Protein AF-A0A523U6I0-F1 (afdb_monomer)

Foldseek 3Di:
DWEFQEWDFDDDLKGKIKTFTDPPDVPDTKIWMWIARVVCCVVDDPLQHAIDIDTPVDPDDRWHWAEWAAECAWIWTDIPVDIDIYGNVNYDPVSSVRNLVSVCVRCVPPNHHYHYD

Radius of gyration: 13.62 Å; Cα contacts (8 Å, |Δi|>4): 242; chains: 1; bounding box: 34×29×34 Å

Secondary structure (DSSP, 8-state):
-EEEEEEEEEESSSEEEEEEEE-SSTT-EEEEEEEE-GGGGGGS-GGG-S-EEEETTB--TT-B--EEEE-SSEEEEE-SS-EEEEE-TTS-HHHHHHHHHHHHHHTTT--SEEEE-

Sequence (117 aa):
MERVDFMTNESGDDLIVSFAVSQGEPGEIRSLILQRTPKYEFLLDKSERGVSFSDEAHWEEGDWLRSIDFSREIVRIETQHHEYTLDVSGVDVRELKQAERILRKMNFDDAFNLRIV

Solvent-accessible surface area (backbone atoms only — not comparable to full-atom values): 6537 Å² total; per-residue (Å²): 122,45,47,31,69,42,68,52,73,41,80,66,76,51,34,36,40,32,39,34,28,56,70,85,51,95,90,44,66,44,50,40,35,40,38,35,48,73,88,59,43,87,80,47,57,81,91,74,54,60,41,41,42,46,35,77,91,52,88,55,88,85,35,35,48,45,34,37,45,42,43,72,46,46,34,36,41,30,39,76,85,51,77,47,46,36,36,34,64,73,36,59,68,67,53,54,55,48,37,52,54,40,53,54,63,72,37,75,79,63,70,41,48,78,43,81,100

Mean predicted aligned error: 3.4 Å

pLDDT: mean 93.38, std 6.48, range [68.19, 98.5]

Structure (mmCIF, N/CA/C/O backbone):
data_AF-A0A523U6I0-F1
#
_entry.id   AF-A0A523U6I0-F1
#
loop_
_atom_site.group_PDB
_atom_site.id
_atom_site.type_symbol
_atom_site.label_atom_id
_atom_site.label_alt_id
_atom_site.label_comp_id
_atom_site.label_asym_id
_atom_site.label_entity_id
_atom_site.label_seq_id
_atom_site.pdbx_PDB_ins_code
_atom_site.Cartn_x
_atom_site.Cartn_y
_atom_site.Cartn_z
_atom_site.occupancy
_atom_site.B_iso_or_equiv
_atom_site.auth_seq_id
_atom_site.auth_comp_id
_atom_site.auth_asym_id
_atom_site.auth_atom_id
_atom_site.pdbx_PDB_model_num
ATOM 1 N N . MET A 1 1 ? -2.268 -0.198 16.859 1.00 90.06 1 MET A N 1
ATOM 2 C CA . MET A 1 1 ? -3.257 -0.016 15.782 1.00 90.06 1 MET A CA 1
ATOM 3 C C . MET A 1 1 ? -3.539 1.461 15.696 1.00 90.06 1 MET A C 1
ATOM 5 O O . MET A 1 1 ? -3.897 2.040 16.715 1.00 90.06 1 MET A O 1
ATOM 9 N N . GLU A 1 2 ? -3.298 2.053 14.538 1.00 93.94 2 GLU A N 1
ATOM 10 C CA . GLU A 1 2 ? -3.364 3.499 14.324 1.00 93.94 2 GLU A CA 1
ATOM 11 C C . GLU A 1 2 ? -4.539 3.832 13.400 1.00 93.94 2 GLU A C 1
ATOM 13 O O . GLU A 1 2 ? -4.816 3.085 12.462 1.00 93.94 2 GLU A O 1
ATOM 18 N N . ARG A 1 3 ? -5.263 4.920 13.677 1.00 95.44 3 ARG A N 1
ATOM 19 C CA . ARG A 1 3 ? -6.462 5.283 12.913 1.00 95.44 3 ARG A CA 1
ATOM 20 C C . ARG A 1 3 ? -6.093 6.096 11.681 1.00 95.44 3 ARG A C 1
ATOM 22 O O . ARG A 1 3 ? -5.405 7.107 11.800 1.00 95.44 3 ARG A O 1
ATOM 29 N N . VAL A 1 4 ? -6.608 5.686 10.527 1.00 96.44 4 VAL A N 1
ATOM 30 C CA . VAL A 1 4 ? -6.464 6.420 9.269 1.00 96.44 4 VAL A CA 1
ATOM 31 C C . VAL A 1 4 ? -7.659 7.350 9.089 1.00 96.44 4 VAL A C 1
ATOM 33 O O . VAL A 1 4 ? -8.809 6.908 9.085 1.00 96.44 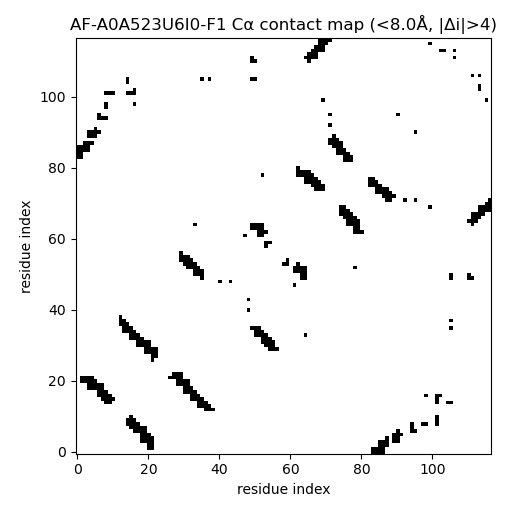4 VAL A O 1
ATOM 36 N N . ASP A 1 5 ? -7.385 8.642 8.937 1.00 94.25 5 ASP A N 1
ATOM 37 C CA . ASP A 1 5 ? -8.413 9.659 8.716 1.00 94.25 5 ASP A CA 1
ATOM 38 C C . ASP A 1 5 ? -8.830 9.718 7.243 1.00 94.25 5 ASP A C 1
ATOM 40 O O . ASP A 1 5 ? -10.019 9.822 6.937 1.00 94.25 5 ASP A O 1
ATOM 44 N N . PHE A 1 6 ? -7.869 9.614 6.324 1.00 94.38 6 PHE A N 1
ATOM 45 C CA . PHE A 1 6 ? -8.120 9.517 4.888 1.00 94.38 6 PHE A CA 1
ATOM 46 C C . PHE A 1 6 ? -6.935 8.889 4.149 1.00 94.38 6 PHE A C 1
ATOM 48 O O . PHE A 1 6 ? -5.868 8.649 4.716 1.00 94.38 6 PHE A O 1
ATOM 55 N N . MET A 1 7 ? -7.139 8.619 2.862 1.00 96.75 7 MET A N 1
ATOM 56 C CA . MET A 1 7 ? -6.106 8.126 1.961 1.00 96.75 7 MET A CA 1
ATOM 57 C C . MET A 1 7 ? -5.980 9.035 0.744 1.00 96.75 7 MET A C 1
ATOM 59 O O . MET A 1 7 ? -6.972 9.609 0.295 1.00 96.75 7 MET A O 1
ATOM 63 N N . THR A 1 8 ? -4.770 9.110 0.198 1.00 96.25 8 THR A N 1
ATOM 64 C CA . THR A 1 8 ? -4.479 9.790 -1.069 1.00 96.25 8 THR A CA 1
ATOM 65 C C . THR A 1 8 ? -3.830 8.795 -2.018 1.00 96.25 8 THR A C 1
ATOM 67 O O . THR A 1 8 ? -2.888 8.097 -1.644 1.00 96.25 8 THR A O 1
ATOM 70 N N . ASN A 1 9 ? -4.345 8.718 -3.244 1.00 97.56 9 ASN A N 1
ATOM 71 C CA . ASN A 1 9 ? -4.004 7.668 -4.194 1.00 97.56 9 ASN A CA 1
ATOM 72 C C . ASN A 1 9 ? -3.670 8.240 -5.578 1.00 97.56 9 ASN A C 1
ATOM 74 O O . ASN A 1 9 ? -4.512 8.889 -6.201 1.00 97.56 9 ASN A O 1
ATOM 78 N N . GLU A 1 10 ? -2.500 7.901 -6.119 1.00 97.06 10 GLU A N 1
ATOM 79 C CA . GLU A 1 10 ? -2.067 8.312 -7.460 1.00 97.06 10 GLU A CA 1
ATOM 80 C C . GLU A 1 10 ? -1.741 7.101 -8.337 1.00 97.06 10 GLU A C 1
ATOM 82 O O . GLU A 1 10 ? -1.186 6.100 -7.887 1.00 97.06 10 GLU A O 1
ATOM 87 N N . SER A 1 11 ? -2.142 7.161 -9.610 1.00 95.19 11 SER A N 1
ATOM 88 C CA . SER A 1 11 ? -2.008 6.035 -10.548 1.00 95.19 11 SER A CA 1
ATOM 89 C C . SER A 1 11 ? -1.439 6.436 -11.913 1.00 95.19 11 SER A C 1
ATOM 91 O O . SER A 1 11 ? -1.793 5.828 -12.929 1.00 95.19 11 SER A O 1
ATOM 93 N N . GLY A 1 12 ? -0.611 7.486 -11.920 1.00 93.19 12 GLY A N 1
ATOM 94 C CA . GLY A 1 12 ? 0.067 8.023 -13.099 1.00 93.19 12 GLY A CA 1
ATOM 95 C C . GLY A 1 12 ? 1.346 7.254 -13.438 1.00 93.19 12 GLY A C 1
ATOM 96 O O . GLY A 1 12 ? 1.369 6.025 -13.369 1.00 93.19 12 GLY A O 1
ATOM 97 N N . ASP A 1 13 ? 2.396 7.985 -13.828 1.00 91.12 13 ASP A N 1
ATOM 98 C CA . ASP A 1 13 ? 3.746 7.415 -13.970 1.00 91.12 13 ASP A CA 1
ATOM 99 C C . ASP A 1 13 ? 4.270 6.939 -12.602 1.00 91.12 13 ASP A C 1
ATOM 101 O O . ASP A 1 13 ? 4.828 5.843 -12.500 1.00 91.12 13 ASP A O 1
ATOM 105 N N . ASP A 1 14 ? 4.018 7.737 -11.562 1.00 94.75 14 ASP A N 1
ATOM 106 C CA . ASP A 1 14 ? 4.218 7.372 -10.166 1.00 94.75 14 ASP A CA 1
ATOM 107 C C . ASP A 1 14 ? 2.945 6.721 -9.612 1.00 94.75 14 ASP A C 1
ATOM 109 O O . ASP A 1 14 ? 1.821 7.215 -9.776 1.00 94.75 14 ASP A O 1
ATOM 113 N N . LEU A 1 15 ? 3.128 5.569 -8.975 1.00 97.81 15 LEU A N 1
ATOM 114 C CA . LEU A 1 15 ? 2.091 4.878 -8.228 1.00 97.81 15 LEU A CA 1
ATOM 115 C C . LEU A 1 15 ? 2.269 5.244 -6.760 1.00 97.81 15 LEU A C 1
ATOM 117 O O . LEU A 1 15 ? 3.332 4.971 -6.204 1.00 97.81 15 LEU A O 1
ATOM 121 N N . ILE A 1 16 ? 1.240 5.823 -6.142 1.00 98.12 16 ILE A N 1
ATOM 122 C CA . ILE A 1 16 ? 1.287 6.252 -4.740 1.00 98.12 16 ILE A CA 1
ATOM 123 C C . ILE A 1 16 ? 0.034 5.777 -4.008 1.00 98.12 16 ILE A C 1
ATOM 125 O O . ILE A 1 16 ? -1.084 5.960 -4.494 1.00 98.12 16 ILE A O 1
ATOM 129 N N . VAL A 1 17 ? 0.228 5.193 -2.827 1.00 98.38 17 VAL A N 1
ATOM 130 C CA . VAL A 1 17 ? -0.820 4.959 -1.827 1.00 98.38 17 VAL A CA 1
ATOM 131 C C . VAL A 1 17 ? -0.336 5.568 -0.520 1.00 98.38 17 VAL A C 1
ATOM 133 O O . VAL A 1 17 ? 0.662 5.118 0.034 1.00 98.38 17 VAL A O 1
ATOM 136 N N . SER A 1 18 ? -1.027 6.595 -0.038 1.00 97.75 18 SER A N 1
ATOM 137 C CA . SER A 1 18 ? -0.687 7.295 1.200 1.00 97.75 18 SER A CA 1
ATOM 138 C C . SER A 1 18 ? -1.814 7.182 2.222 1.00 97.75 18 SER A C 1
ATOM 140 O O . SER A 1 18 ? -2.991 7.315 1.874 1.00 97.75 18 SER A O 1
ATOM 142 N N . PHE A 1 19 ? -1.443 6.947 3.478 1.00 97.50 19 PHE A N 1
ATOM 143 C CA . PHE A 1 19 ? -2.335 6.880 4.628 1.00 97.50 19 PHE A CA 1
ATOM 144 C C . PHE A 1 19 ? -2.079 8.081 5.537 1.00 97.50 19 PHE A C 1
ATOM 146 O O . PHE A 1 19 ? -0.972 8.247 6.047 1.00 97.50 19 PHE A O 1
ATOM 153 N N . ALA A 1 20 ? -3.113 8.889 5.770 1.00 95.81 20 ALA A N 1
ATOM 154 C CA . ALA A 1 20 ? -3.090 9.969 6.747 1.00 95.81 20 ALA A CA 1
ATOM 155 C C . ALA A 1 20 ? -3.476 9.415 8.125 1.00 95.81 20 ALA A C 1
ATOM 157 O O . ALA A 1 20 ? -4.652 9.148 8.386 1.00 95.81 20 ALA A O 1
ATOM 158 N N . VAL A 1 21 ? -2.488 9.209 8.995 1.00 95.06 21 VAL A N 1
ATOM 159 C CA . VAL A 1 21 ? -2.655 8.597 10.316 1.00 95.06 21 VAL A CA 1
ATOM 160 C C . VAL A 1 21 ? -2.823 9.667 11.394 1.00 95.06 21 VAL A C 1
ATOM 162 O O . VAL A 1 21 ? -1.948 10.513 11.585 1.00 95.06 21 VAL A O 1
ATOM 165 N N . SER A 1 22 ? -3.926 9.602 12.140 1.00 91.25 22 SER A N 1
ATOM 166 C CA . SER A 1 22 ? -4.240 10.545 13.219 1.00 91.25 22 SER A CA 1
ATOM 167 C C . SER A 1 22 ? -3.270 10.406 14.398 1.00 91.25 22 SER A C 1
ATOM 169 O O . SER A 1 22 ? -3.056 9.294 14.882 1.00 91.25 22 SER A O 1
ATOM 171 N N . GLN A 1 23 ? -2.723 11.524 14.891 1.00 87.69 23 GLN A N 1
ATOM 172 C CA . GLN A 1 23 ? -1.777 11.545 16.025 1.00 87.69 23 GLN A CA 1
ATOM 173 C C . GLN A 1 23 ? -2.421 11.911 17.376 1.00 87.69 23 GLN A C 1
ATOM 175 O O . GLN A 1 23 ? -1.742 12.035 18.391 1.00 87.69 23 GLN A O 1
ATOM 180 N N . GLY A 1 24 ? -3.750 12.033 17.428 1.00 78.06 24 GLY A N 1
ATOM 181 C CA . GLY A 1 24 ? -4.500 12.295 18.662 1.00 78.06 24 GLY A CA 1
ATOM 182 C C . GLY A 1 24 ? -4.772 13.775 18.948 1.00 78.06 24 GLY A C 1
ATOM 183 O O . GLY A 1 24 ? -5.754 14.068 19.634 1.00 78.06 24 GLY A O 1
ATOM 184 N N . GLU A 1 25 ? -4.001 14.704 18.376 1.00 79.75 25 GLU A N 1
ATOM 185 C CA . GLU A 1 25 ? -4.350 16.129 18.351 1.00 79.75 25 GLU A CA 1
ATOM 186 C C . GLU A 1 25 ? -5.163 16.493 17.092 1.00 79.75 25 GLU A C 1
ATOM 188 O O . GLU A 1 25 ? -4.877 15.999 15.996 1.00 79.75 25 GLU A O 1
ATOM 193 N N . PRO A 1 26 ? -6.191 17.362 17.199 1.00 75.12 26 PRO A N 1
ATOM 194 C CA . PRO A 1 26 ? -6.971 17.780 16.039 1.00 75.12 26 PRO A CA 1
ATOM 195 C C . PRO A 1 26 ? -6.100 18.447 14.965 1.00 75.12 26 PRO A C 1
ATOM 197 O O . PRO A 1 26 ? -5.575 19.539 15.167 1.00 75.12 26 PRO A O 1
ATOM 200 N N . GLY A 1 27 ? -6.017 17.814 13.794 1.00 72.19 27 GLY A N 1
ATOM 201 C CA . GLY A 1 27 ? -5.279 18.329 12.639 1.00 72.19 27 GLY A CA 1
ATOM 202 C C . GLY A 1 27 ? -3.818 17.883 12.556 1.00 72.19 27 GLY A C 1
ATOM 203 O O . GLY A 1 27 ? -3.177 18.186 11.553 1.00 72.19 27 GLY A O 1
ATOM 204 N N . GLU A 1 28 ? -3.307 17.146 13.545 1.00 85.88 28 GLU A N 1
ATOM 205 C CA . GLU A 1 28 ? -1.987 16.524 13.462 1.00 85.88 28 GLU A CA 1
ATOM 206 C C . GLU A 1 28 ? -2.090 15.149 12.790 1.00 85.88 28 GLU A C 1
ATOM 208 O O . GLU A 1 28 ? -2.767 14.232 13.269 1.00 85.88 28 GLU A O 1
ATOM 213 N N . ILE A 1 29 ? -1.428 15.030 11.642 1.00 90.19 29 ILE A N 1
ATOM 214 C CA . ILE A 1 29 ? -1.448 13.851 10.780 1.00 90.19 29 ILE A CA 1
ATOM 215 C C . ILE A 1 29 ? -0.004 13.443 10.510 1.00 90.19 29 ILE A C 1
ATOM 217 O O . ILE A 1 29 ? 0.830 14.294 10.217 1.00 90.19 29 ILE A O 1
ATOM 221 N N . ARG A 1 30 ? 0.249 12.137 10.566 1.00 93.31 30 ARG A N 1
ATOM 222 C CA . ARG A 1 30 ? 1.472 11.490 10.087 1.00 93.31 30 ARG A CA 1
ATOM 223 C C . ARG A 1 30 ? 1.160 10.754 8.794 1.00 93.31 30 ARG A C 1
ATOM 225 O O . ARG A 1 30 ? 0.223 9.953 8.762 1.00 93.31 30 ARG A O 1
ATOM 232 N N . SER A 1 31 ? 1.946 10.982 7.754 1.00 93.94 31 SER A N 1
ATOM 233 C CA . SER A 1 31 ? 1.788 10.261 6.489 1.00 93.94 31 SER A CA 1
ATOM 234 C C . SER A 1 31 ? 2.626 8.984 6.459 1.00 93.94 31 SER A C 1
ATOM 236 O O . SER A 1 31 ? 3.831 9.020 6.708 1.00 93.94 31 SER A O 1
ATOM 238 N N . LEU A 1 32 ? 1.992 7.871 6.084 1.00 96.44 32 LEU A N 1
ATOM 239 C CA . LEU A 1 32 ? 2.673 6.645 5.660 1.00 96.44 32 LEU A CA 1
ATOM 240 C C . LEU A 1 32 ? 2.473 6.478 4.156 1.00 96.44 32 LEU A C 1
ATOM 242 O O . LEU A 1 32 ? 1.335 6.386 3.695 1.00 96.44 32 LEU A O 1
ATOM 246 N N . ILE A 1 33 ? 3.556 6.456 3.386 1.00 97.19 33 ILE A N 1
ATOM 247 C CA . ILE A 1 33 ? 3.521 6.544 1.925 1.00 97.19 33 ILE A CA 1
ATOM 248 C C . ILE A 1 33 ? 4.154 5.295 1.318 1.00 97.19 33 ILE A C 1
ATOM 250 O O . ILE A 1 33 ? 5.297 4.953 1.608 1.00 97.19 33 ILE A O 1
ATOM 254 N N . LEU A 1 34 ? 3.409 4.641 0.433 1.00 97.69 34 LEU A N 1
ATOM 255 C CA . LEU A 1 34 ? 3.887 3.607 -0.474 1.00 97.69 34 LEU A CA 1
ATOM 256 C C . LEU A 1 34 ? 4.060 4.225 -1.852 1.00 97.69 34 LEU A C 1
ATOM 258 O O . LEU A 1 34 ? 3.099 4.771 -2.396 1.00 97.69 34 LEU A O 1
ATOM 262 N N . GLN A 1 35 ? 5.249 4.102 -2.432 1.00 96.88 35 GLN A N 1
ATOM 263 C CA . GLN A 1 35 ? 5.546 4.665 -3.745 1.00 96.88 35 GLN A CA 1
ATOM 264 C C . GLN A 1 35 ? 6.312 3.674 -4.622 1.00 96.88 35 GLN A C 1
ATOM 266 O O . GLN A 1 35 ? 7.179 2.943 -4.149 1.00 96.88 35 GLN A O 1
ATOM 271 N N . ARG A 1 36 ? 5.990 3.645 -5.919 1.00 96.12 36 ARG A N 1
ATOM 272 C CA . ARG A 1 36 ? 6.753 2.911 -6.938 1.00 96.12 36 ARG A CA 1
ATOM 273 C C . ARG A 1 36 ? 6.621 3.588 -8.297 1.00 96.12 36 ARG A C 1
ATOM 275 O O . ARG A 1 36 ? 5.518 3.971 -8.684 1.00 96.12 36 ARG A O 1
ATOM 282 N N . THR A 1 37 ? 7.708 3.627 -9.065 1.00 95.44 37 THR A N 1
ATOM 283 C CA . THR A 1 37 ? 7.734 4.237 -10.408 1.00 95.44 37 THR A CA 1
ATOM 284 C C . THR A 1 37 ? 8.242 3.239 -11.458 1.00 95.44 37 THR A C 1
ATOM 286 O O . THR A 1 37 ? 9.371 3.362 -11.945 1.00 95.44 37 THR A O 1
ATOM 289 N N . PRO A 1 38 ? 7.426 2.238 -11.862 1.00 93.50 38 PRO A N 1
ATOM 290 C CA . PRO A 1 38 ? 7.886 1.116 -12.692 1.00 93.50 38 PRO A CA 1
ATOM 291 C C . PRO A 1 38 ? 8.546 1.532 -14.012 1.00 93.50 38 PRO A C 1
ATOM 293 O O . PRO A 1 38 ? 9.460 0.871 -14.502 1.00 93.50 38 PRO A O 1
ATOM 296 N N . LYS A 1 39 ? 8.101 2.655 -14.590 1.00 91.44 39 LYS A N 1
ATOM 297 C CA . LYS A 1 39 ? 8.575 3.179 -15.877 1.00 91.44 39 LYS A CA 1
ATOM 298 C C . LYS A 1 39 ? 10.085 3.412 -15.922 1.00 91.44 39 LYS A C 1
ATOM 300 O O . LYS A 1 39 ? 10.663 3.263 -16.995 1.00 91.44 39 LYS A O 1
ATOM 305 N N . TYR A 1 40 ? 10.714 3.769 -14.801 1.00 89.88 40 TYR A N 1
ATOM 306 C CA . TYR A 1 40 ? 12.143 4.102 -14.743 1.00 89.88 40 TYR A CA 1
ATOM 307 C C . TYR A 1 40 ? 12.993 3.041 -14.030 1.00 89.88 40 TYR A C 1
ATOM 309 O O . TYR A 1 40 ? 14.217 3.126 -14.063 1.00 89.88 40 TYR A O 1
ATOM 317 N N . GLU A 1 41 ? 12.385 1.994 -13.462 1.00 90.94 41 GLU A N 1
ATOM 318 C CA . GLU A 1 41 ? 13.100 0.962 -12.691 1.00 90.94 41 GLU A CA 1
ATOM 319 C C . GLU A 1 41 ? 14.131 0.172 -13.502 1.00 90.94 41 GLU A C 1
ATOM 321 O O . GLU A 1 41 ? 15.058 -0.406 -12.939 1.00 90.94 41 GLU A O 1
ATOM 326 N N . PHE A 1 42 ? 14.014 0.142 -14.832 1.00 90.25 42 PHE A N 1
ATOM 327 C CA . PHE A 1 42 ? 15.002 -0.523 -15.685 1.00 90.25 42 PHE A CA 1
ATOM 328 C C . PHE A 1 42 ? 16.395 0.125 -15.612 1.00 90.25 42 PHE A C 1
ATOM 330 O O . PHE A 1 42 ? 17.372 -0.527 -15.978 1.00 90.25 42 PHE A O 1
ATOM 337 N N . LEU A 1 43 ? 16.478 1.376 -15.145 1.00 93.44 43 LEU A N 1
ATOM 338 C CA . LEU A 1 43 ? 17.723 2.107 -14.906 1.00 93.44 43 LEU A CA 1
ATOM 339 C C . LEU A 1 43 ? 18.342 1.806 -13.532 1.00 93.44 43 LEU A C 1
ATOM 341 O O . LEU A 1 43 ? 19.500 2.151 -13.323 1.00 93.44 43 LEU A O 1
ATOM 345 N N . LEU A 1 44 ? 17.581 1.193 -12.619 1.00 90.19 44 LEU A N 1
ATOM 346 C CA . LEU A 1 44 ? 17.966 0.958 -11.226 1.00 90.19 44 LEU A CA 1
ATOM 347 C C . LEU A 1 44 ? 18.543 -0.442 -11.014 1.00 90.19 44 LEU A C 1
ATOM 349 O O . LEU A 1 44 ? 18.163 -1.398 -11.715 1.00 90.19 44 LEU A O 1
ATOM 353 N N . ASP A 1 45 ? 19.386 -0.588 -9.992 1.00 90.62 45 ASP A N 1
ATOM 354 C CA . ASP A 1 45 ? 19.836 -1.898 -9.531 1.00 90.62 45 ASP A CA 1
ATOM 355 C C . ASP A 1 45 ? 18.683 -2.684 -8.903 1.00 90.62 45 ASP A C 1
ATOM 357 O O . ASP A 1 45 ? 17.708 -2.128 -8.407 1.00 90.62 45 ASP A O 1
ATOM 361 N N . LYS A 1 46 ? 18.769 -4.020 -8.903 1.00 87.50 46 LYS A N 1
ATOM 362 C CA . LYS A 1 46 ? 17.686 -4.873 -8.373 1.00 87.50 46 LYS A CA 1
ATOM 363 C C . LYS A 1 46 ? 17.336 -4.580 -6.911 1.00 87.50 46 LYS A C 1
ATOM 365 O O . LYS A 1 46 ? 16.191 -4.785 -6.534 1.00 87.50 46 LYS A O 1
ATOM 370 N N . SER A 1 47 ? 18.309 -4.148 -6.109 1.00 86.25 47 SER A N 1
ATOM 371 C CA . SER A 1 47 ? 18.123 -3.785 -4.698 1.00 86.25 47 SER A CA 1
ATOM 372 C C . SER A 1 47 ? 17.393 -2.458 -4.493 1.00 86.25 47 SER A C 1
ATOM 374 O O . SER A 1 47 ? 16.978 -2.180 -3.378 1.00 86.25 47 SER A O 1
ATOM 376 N N . GLU A 1 48 ? 17.256 -1.652 -5.545 1.00 87.19 48 GLU A N 1
ATOM 377 C CA . GLU A 1 48 ? 16.613 -0.333 -5.529 1.00 87.19 48 GLU A CA 1
ATOM 378 C C . GLU A 1 48 ? 15.226 -0.362 -6.198 1.00 87.19 48 GLU A C 1
ATOM 380 O O . GLU A 1 48 ? 14.623 0.678 -6.454 1.00 87.19 48 GLU A O 1
ATOM 385 N N . ARG A 1 49 ? 14.733 -1.557 -6.549 1.00 91.81 49 ARG A N 1
ATOM 386 C CA . ARG A 1 49 ? 13.428 -1.764 -7.188 1.00 91.81 49 ARG A CA 1
ATOM 387 C C . ARG A 1 49 ? 12.406 -2.245 -6.172 1.00 91.81 49 ARG A C 1
ATOM 389 O O . ARG A 1 49 ? 12.7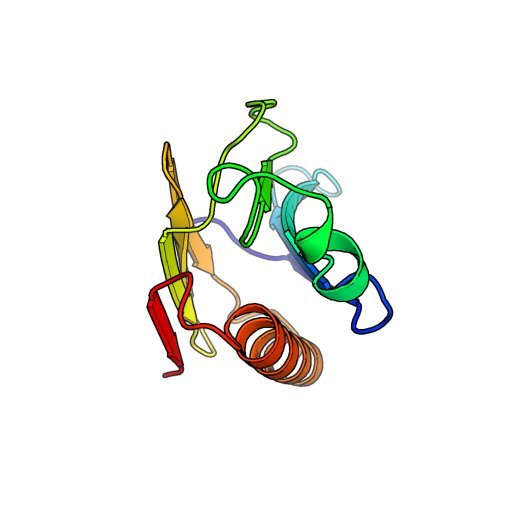49 -2.942 -5.220 1.00 91.81 49 ARG A O 1
ATOM 396 N N . GLY A 1 50 ? 11.137 -1.971 -6.456 1.00 94.75 50 GLY A N 1
ATOM 397 C CA . GLY A 1 50 ? 10.023 -2.369 -5.604 1.00 94.75 50 GLY A CA 1
ATOM 398 C C . GLY A 1 50 ? 9.288 -1.159 -5.049 1.00 94.75 50 GLY A C 1
ATOM 399 O O . GLY A 1 50 ? 9.365 -0.061 -5.592 1.00 94.75 50 GLY A O 1
ATOM 400 N N . VAL A 1 51 ? 8.518 -1.375 -3.986 1.00 96.94 51 VAL A N 1
ATOM 401 C CA . VAL A 1 51 ? 7.728 -0.309 -3.363 1.00 96.94 51 VAL A CA 1
ATOM 402 C C . VAL A 1 51 ? 8.520 0.277 -2.206 1.00 96.94 51 VAL A C 1
ATOM 404 O O . VAL A 1 51 ? 8.745 -0.410 -1.207 1.00 96.94 51 VAL A O 1
ATOM 407 N N . SER A 1 52 ? 8.934 1.533 -2.341 1.00 95.38 52 SER A N 1
ATOM 408 C CA . SER A 1 52 ? 9.535 2.281 -1.242 1.00 95.38 52 SER A CA 1
ATOM 409 C C . SER A 1 52 ? 8.459 2.639 -0.227 1.00 95.38 52 SER A C 1
ATOM 411 O O . SER A 1 52 ? 7.355 3.054 -0.601 1.00 95.38 52 SER A O 1
ATOM 413 N N . PHE A 1 53 ? 8.798 2.501 1.045 1.00 96.06 53 PHE A N 1
ATOM 414 C CA . PHE A 1 53 ? 7.985 2.948 2.160 1.00 96.06 53 PHE A CA 1
ATOM 415 C C . PHE A 1 53 ? 8.590 4.222 2.749 1.00 96.06 53 PHE A C 1
ATOM 417 O O . PHE A 1 53 ? 9.807 4.344 2.878 1.00 96.06 53 PHE A O 1
ATOM 424 N N . SER A 1 54 ? 7.750 5.195 3.083 1.00 94.81 54 SER A N 1
ATOM 425 C CA . SER A 1 54 ? 8.180 6.424 3.745 1.00 94.81 54 SER A CA 1
ATOM 426 C C . SER A 1 54 ? 7.238 6.779 4.876 1.00 94.81 54 SER A C 1
ATOM 428 O O . SER A 1 54 ? 6.018 6.696 4.744 1.00 94.81 54 SER A O 1
ATOM 430 N N . ASP A 1 55 ? 7.834 7.203 5.978 1.00 92.69 55 ASP A N 1
ATOM 431 C CA . ASP A 1 55 ? 7.154 7.530 7.214 1.00 92.69 55 ASP A CA 1
ATOM 432 C C . ASP A 1 55 ? 7.700 8.855 7.734 1.00 92.69 55 ASP A C 1
ATOM 434 O O . ASP A 1 55 ? 8.888 8.983 8.014 1.00 92.69 55 ASP A O 1
ATOM 438 N N . GLU A 1 56 ? 6.838 9.859 7.871 1.00 84.44 56 GLU A N 1
ATOM 439 C CA . GLU A 1 56 ? 7.266 11.197 8.295 1.00 84.44 56 GLU A CA 1
ATOM 440 C C . GLU A 1 56 ? 7.946 11.220 9.674 1.00 84.44 56 GLU A C 1
ATOM 442 O O . GLU A 1 56 ? 8.772 12.100 9.933 1.00 84.44 56 GLU A O 1
ATOM 447 N N . ALA A 1 57 ? 7.631 10.261 10.553 1.00 80.81 57 ALA A N 1
ATOM 448 C CA . ALA A 1 57 ? 8.256 10.148 11.870 1.00 80.81 57 ALA A CA 1
ATOM 449 C C . ALA A 1 57 ? 9.609 9.416 11.826 1.00 80.81 57 ALA A C 1
ATOM 451 O O . ALA A 1 57 ? 10.444 9.600 12.717 1.00 80.81 57 ALA A O 1
ATOM 452 N N . HIS A 1 58 ? 9.835 8.602 10.793 1.00 76.19 58 HIS A N 1
ATOM 453 C CA . HIS A 1 58 ? 11.021 7.769 10.626 1.00 76.19 58 HIS A CA 1
ATOM 454 C C . HIS A 1 58 ? 11.583 7.958 9.217 1.00 76.19 58 HIS A C 1
ATOM 456 O O . HIS A 1 58 ? 11.244 7.242 8.278 1.00 76.19 58 HIS A O 1
ATOM 462 N N . TRP A 1 59 ? 12.480 8.935 9.078 1.00 68.19 59 TRP A N 1
ATOM 463 C CA . TRP A 1 59 ? 13.233 9.144 7.844 1.00 68.19 59 TRP A CA 1
ATOM 464 C C . TRP A 1 59 ? 14.333 8.091 7.725 1.00 68.19 59 TRP A C 1
ATOM 466 O O . TRP A 1 59 ? 15.501 8.353 8.013 1.00 68.19 59 TRP A O 1
ATOM 476 N N . GLU A 1 60 ? 13.938 6.888 7.326 1.00 73.88 60 GLU A N 1
ATOM 477 C CA . GLU A 1 60 ? 14.857 5.826 6.942 1.00 73.88 60 GLU A CA 1
ATOM 478 C C . GLU A 1 60 ? 15.001 5.798 5.424 1.00 73.88 60 GLU A C 1
ATOM 480 O O . GLU A 1 60 ? 14.040 5.617 4.676 1.00 73.88 60 GLU A O 1
ATOM 485 N N . GLU A 1 61 ? 16.227 6.006 4.956 1.00 71.06 61 GLU A N 1
ATOM 486 C CA . GLU A 1 61 ? 16.539 5.855 3.544 1.00 71.06 61 GLU A CA 1
ATOM 487 C C . GLU A 1 61 ? 16.539 4.362 3.191 1.00 71.06 61 GLU A C 1
ATOM 489 O O . GLU A 1 61 ? 17.280 3.573 3.778 1.00 71.06 61 GLU A O 1
ATOM 494 N N . GLY A 1 62 ? 15.710 3.976 2.220 1.00 78.38 62 GLY A N 1
ATOM 495 C CA . GLY A 1 62 ? 15.687 2.610 1.702 1.00 78.38 62 GLY A CA 1
ATOM 496 C C . GLY A 1 62 ? 14.873 1.613 2.529 1.00 78.38 62 GLY A C 1
ATOM 497 O O . GLY A 1 62 ? 15.256 0.445 2.587 1.00 78.38 62 GLY A O 1
ATOM 498 N N . ASP A 1 63 ? 13.757 2.029 3.137 1.00 91.88 63 ASP A N 1
ATOM 499 C CA . ASP A 1 63 ? 12.769 1.072 3.642 1.00 91.88 63 ASP A CA 1
ATOM 500 C C . ASP A 1 63 ? 11.857 0.579 2.505 1.00 91.88 63 ASP A C 1
ATOM 502 O O . ASP A 1 63 ? 11.316 1.363 1.720 1.00 91.88 63 ASP A O 1
ATOM 506 N N . TRP A 1 64 ? 11.690 -0.740 2.402 1.00 95.06 64 TRP A N 1
ATOM 507 C CA . TRP A 1 64 ? 10.990 -1.387 1.289 1.00 95.06 64 TRP A CA 1
ATOM 508 C C . TRP A 1 64 ? 9.836 -2.245 1.791 1.00 95.06 64 TRP A C 1
ATOM 510 O O . TRP A 1 64 ? 9.975 -2.999 2.756 1.00 95.06 64 TRP A O 1
ATOM 520 N N . LEU A 1 65 ? 8.704 -2.190 1.093 1.00 97.31 65 LEU A N 1
ATOM 521 C CA . LEU A 1 65 ? 7.546 -3.022 1.402 1.00 97.31 65 LEU A CA 1
ATOM 522 C C . LEU A 1 65 ? 7.876 -4.511 1.213 1.00 97.31 65 LEU A C 1
ATOM 524 O O . LEU A 1 65 ? 8.350 -4.922 0.154 1.00 97.31 65 LEU A O 1
ATOM 528 N N . ARG A 1 66 ? 7.557 -5.335 2.214 1.00 97.69 66 ARG A N 1
ATOM 529 C CA . ARG A 1 66 ? 7.664 -6.802 2.150 1.00 97.69 66 ARG A CA 1
ATOM 530 C C . ARG A 1 66 ? 6.317 -7.483 2.024 1.00 97.69 66 ARG A C 1
ATOM 532 O O . ARG A 1 66 ? 6.178 -8.454 1.272 1.00 97.69 66 ARG A O 1
ATOM 539 N N . SER A 1 67 ? 5.333 -7.011 2.778 1.00 98.31 67 SER A N 1
ATOM 540 C CA . SER A 1 67 ? 3.989 -7.566 2.737 1.00 98.31 67 SER A CA 1
ATOM 541 C C . SER A 1 67 ? 2.933 -6.515 3.051 1.00 98.31 67 SER A C 1
ATOM 543 O O . SER A 1 67 ? 3.173 -5.552 3.779 1.00 98.31 67 SER A O 1
ATOM 545 N N . ILE A 1 68 ? 1.754 -6.697 2.461 1.00 98.50 68 ILE A N 1
ATOM 546 C CA . ILE A 1 68 ? 0.564 -5.940 2.815 1.00 98.50 68 I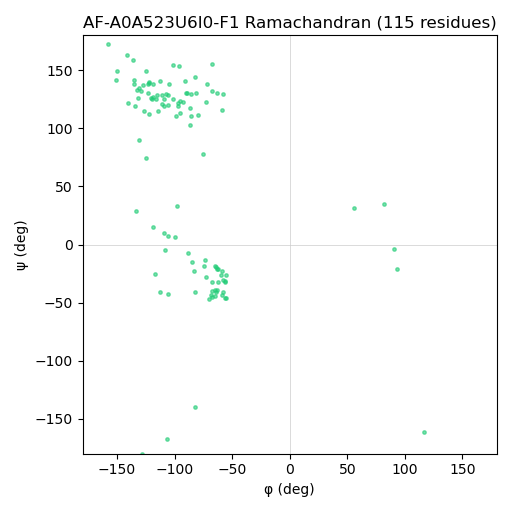LE A CA 1
ATOM 547 C C . ILE A 1 68 ? -0.666 -6.850 2.798 1.00 98.50 68 ILE A C 1
ATOM 549 O O . ILE A 1 68 ? -1.008 -7.455 1.776 1.00 98.50 68 ILE A O 1
ATOM 553 N N . ASP A 1 69 ? -1.337 -6.923 3.946 1.00 98.31 69 ASP A N 1
ATOM 554 C CA . ASP A 1 69 ? -2.663 -7.520 4.083 1.00 98.31 69 ASP A CA 1
ATOM 555 C C . ASP A 1 69 ? -3.684 -6.373 4.075 1.00 98.31 69 ASP A C 1
ATOM 557 O O . ASP A 1 69 ? -3.741 -5.574 5.010 1.00 98.31 69 ASP A O 1
ATOM 561 N N . PHE A 1 70 ? -4.475 -6.265 3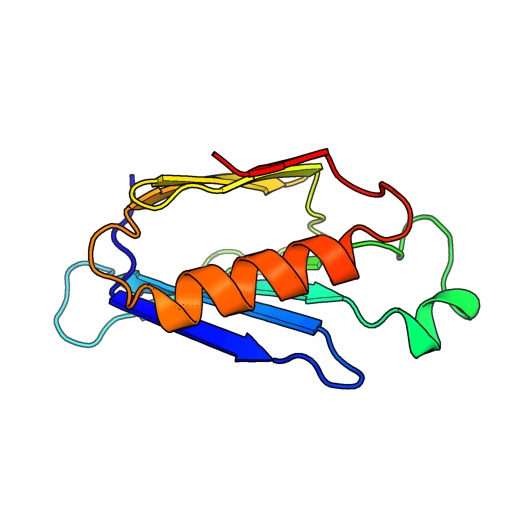.009 1.00 97.69 70 PHE A N 1
ATOM 562 C CA . PHE A 1 70 ? -5.367 -5.135 2.758 1.00 97.69 70 PHE A CA 1
ATOM 563 C C . PHE A 1 70 ? -6.834 -5.577 2.806 1.00 97.69 70 PHE A C 1
ATOM 565 O O . PHE A 1 70 ? -7.288 -6.354 1.963 1.00 97.69 70 PHE A O 1
ATOM 572 N N . SER A 1 71 ? -7.586 -5.067 3.784 1.00 96.06 71 SER A N 1
ATOM 573 C CA . SER A 1 71 ? -9.024 -5.318 3.949 1.00 96.06 71 SER A CA 1
ATOM 574 C C . SER A 1 71 ? -9.803 -4.007 4.095 1.00 96.06 71 SER A C 1
ATOM 576 O O . SER A 1 71 ? -9.229 -2.919 4.076 1.00 96.06 71 SER A O 1
ATOM 578 N N . ARG A 1 72 ? -11.130 -4.092 4.254 1.00 95.69 72 ARG A N 1
ATOM 579 C CA . ARG A 1 72 ? -11.984 -2.904 4.449 1.00 95.69 72 ARG A CA 1
ATOM 580 C C . ARG A 1 72 ? -11.903 -2.261 5.827 1.00 95.69 72 ARG A C 1
ATOM 582 O O . ARG A 1 72 ? -12.351 -1.131 5.978 1.00 95.69 72 ARG A O 1
ATOM 589 N N . GLU A 1 73 ? -11.414 -2.988 6.819 1.00 96.62 73 GLU A N 1
ATOM 590 C CA . GLU A 1 73 ? -11.375 -2.515 8.205 1.00 96.62 73 GLU A CA 1
ATOM 591 C C . GLU A 1 73 ? -9.938 -2.308 8.658 1.00 96.62 73 GLU A C 1
ATOM 593 O O . GLU A 1 73 ? -9.630 -1.320 9.314 1.00 96.62 73 GLU A O 1
ATOM 598 N N . ILE A 1 74 ? -9.052 -3.230 8.279 1.00 97.69 74 ILE A N 1
ATOM 599 C CA . ILE A 1 74 ? -7.670 -3.254 8.741 1.00 97.69 74 ILE A CA 1
ATOM 600 C C . ILE A 1 74 ? -6.724 -3.413 7.554 1.00 97.69 74 ILE A C 1
ATOM 602 O O . ILE A 1 74 ? -6.919 -4.287 6.704 1.00 97.69 74 ILE A O 1
ATOM 606 N N . VAL A 1 75 ? -5.667 -2.609 7.539 1.00 98.25 75 VAL A N 1
ATOM 607 C CA . VAL A 1 75 ? -4.511 -2.790 6.658 1.00 98.25 75 VAL A CA 1
ATOM 608 C C . VAL A 1 75 ? -3.293 -3.077 7.522 1.00 98.25 75 VAL A C 1
ATOM 610 O O . VAL A 1 75 ? -3.015 -2.342 8.468 1.00 98.25 75 VAL A O 1
ATOM 613 N N . ARG A 1 76 ? -2.564 -4.151 7.223 1.00 98.31 76 ARG A N 1
ATOM 614 C CA . ARG A 1 76 ? -1.275 -4.443 7.859 1.00 98.31 76 ARG A CA 1
ATOM 615 C C . ARG A 1 76 ? -0.172 -4.276 6.842 1.00 98.31 76 ARG A C 1
ATOM 617 O O . ARG A 1 76 ? -0.278 -4.841 5.759 1.00 98.31 76 ARG A O 1
ATOM 624 N N . ILE A 1 77 ? 0.844 -3.506 7.195 1.00 98.00 77 ILE A N 1
ATOM 625 C CA . ILE A 1 77 ? 1.986 -3.197 6.341 1.00 98.00 77 ILE A CA 1
ATOM 626 C C . ILE A 1 77 ? 3.226 -3.709 7.052 1.00 98.00 77 ILE A C 1
ATOM 628 O O . ILE A 1 77 ? 3.474 -3.334 8.193 1.00 98.00 77 ILE A O 1
ATOM 632 N N . GLU A 1 78 ? 4.003 -4.536 6.374 1.00 97.88 78 GLU A N 1
ATOM 633 C CA . GLU A 1 78 ? 5.312 -4.980 6.836 1.00 97.88 78 GLU A CA 1
ATOM 634 C C . GLU A 1 78 ? 6.363 -4.465 5.859 1.00 97.88 78 GLU A C 1
ATOM 636 O O . GLU A 1 78 ? 6.291 -4.720 4.650 1.00 97.88 78 GLU A O 1
ATOM 641 N N . THR A 1 79 ? 7.343 -3.746 6.384 1.00 95.56 79 THR A N 1
ATOM 642 C CA . THR A 1 79 ? 8.485 -3.237 5.630 1.00 95.56 79 THR A CA 1
ATOM 643 C C . THR A 1 79 ? 9.736 -4.042 5.980 1.00 95.56 79 THR A C 1
ATOM 645 O O . THR A 1 79 ? 9.656 -5.126 6.564 1.00 95.56 79 THR A O 1
ATOM 648 N N . GLN A 1 80 ? 10.920 -3.576 5.589 1.00 93.12 80 GLN A N 1
ATOM 649 C CA . GLN A 1 80 ? 12.153 -4.235 6.008 1.00 93.12 80 GLN A CA 1
ATOM 650 C C . GLN A 1 80 ? 12.459 -3.988 7.485 1.00 93.12 80 GLN A C 1
ATOM 652 O O . GLN A 1 80 ? 13.095 -4.843 8.109 1.00 93.12 80 GLN A O 1
ATOM 657 N N . HIS A 1 81 ? 11.994 -2.858 8.018 1.00 91.25 81 HIS A N 1
ATOM 658 C CA . HIS A 1 81 ? 12.367 -2.363 9.340 1.00 91.25 81 HIS A CA 1
ATOM 659 C C . HIS A 1 81 ? 11.183 -2.288 10.316 1.00 91.25 81 HIS A C 1
ATOM 661 O O . HIS A 1 81 ? 11.385 -2.413 11.524 1.00 91.25 81 HIS A O 1
ATOM 667 N N . HIS A 1 82 ? 9.953 -2.153 9.814 1.00 93.25 82 HIS A N 1
ATOM 668 C CA . HIS A 1 8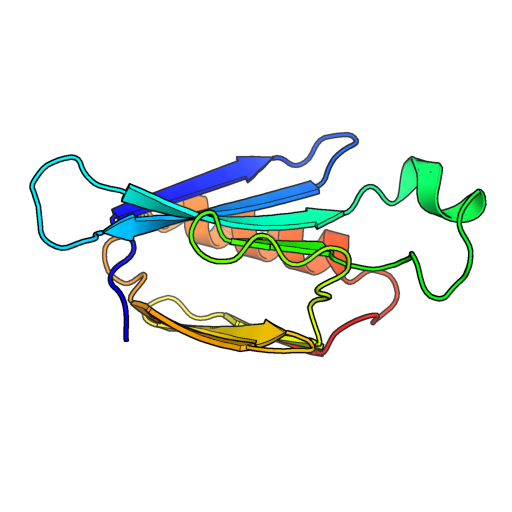2 ? 8.782 -1.813 10.618 1.00 93.25 82 HIS A CA 1
ATOM 669 C C . HIS A 1 82 ? 7.548 -2.654 10.270 1.00 93.25 82 HIS A C 1
ATOM 671 O O . HIS A 1 82 ? 7.413 -3.207 9.178 1.00 93.25 82 HIS A O 1
ATOM 677 N N . GLU A 1 83 ? 6.612 -2.718 11.216 1.00 95.75 83 GLU A N 1
ATOM 678 C CA . GLU A 1 83 ? 5.279 -3.284 11.016 1.00 95.75 83 GLU A CA 1
ATOM 679 C C . GLU A 1 83 ? 4.228 -2.283 11.501 1.00 95.75 83 GLU A C 1
ATOM 681 O O .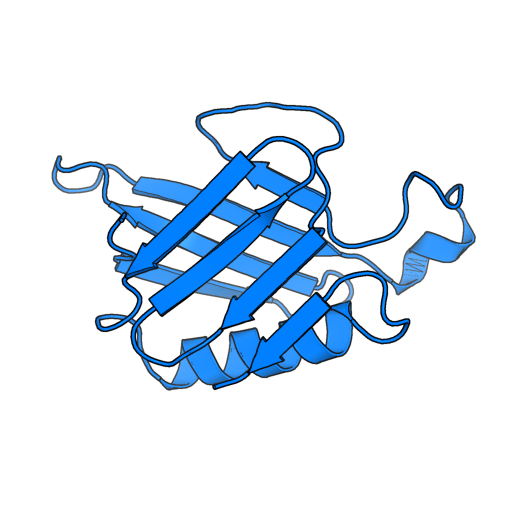 GLU A 1 83 ? 4.308 -1.763 12.616 1.00 95.75 83 GLU A O 1
ATOM 686 N N . TYR A 1 84 ? 3.213 -2.049 10.674 1.00 96.31 84 TYR A N 1
ATOM 687 C CA . TYR A 1 84 ? 2.108 -1.142 10.951 1.00 96.31 84 TYR A CA 1
ATOM 688 C C . TYR A 1 84 ? 0.787 -1.896 10.872 1.00 96.31 84 TYR A C 1
ATOM 690 O O . TYR A 1 84 ? 0.556 -2.710 9.979 1.00 96.31 84 TYR A O 1
ATOM 698 N N . THR A 1 85 ? -0.122 -1.592 11.796 1.00 97.88 85 THR A N 1
ATOM 699 C CA . THR A 1 85 ? -1.517 -2.046 11.739 1.00 97.88 85 THR A CA 1
ATOM 700 C C . THR A 1 85 ? -2.418 -0.824 11.752 1.00 97.88 85 THR A C 1
ATOM 702 O O . THR A 1 85 ? -2.507 -0.127 12.766 1.00 97.88 85 THR A O 1
ATOM 705 N N . LEU A 1 86 ? -3.096 -0.595 10.636 1.00 97.81 86 LEU A N 1
ATOM 706 C CA . LEU A 1 86 ? -3.905 0.581 10.366 1.00 97.81 86 LEU A CA 1
ATOM 707 C C . LEU A 1 86 ? -5.389 0.220 10.408 1.00 97.81 86 LEU A C 1
ATOM 709 O O . LEU A 1 86 ? -5.811 -0.733 9.754 1.00 97.81 86 LEU A O 1
ATOM 713 N N . ASP A 1 87 ? -6.171 0.988 11.157 1.00 97.50 87 ASP A N 1
ATOM 714 C CA . ASP A 1 87 ? -7.631 0.971 11.100 1.00 97.50 87 ASP A CA 1
ATOM 715 C C . ASP A 1 87 ? -8.093 1.921 9.992 1.00 97.50 87 ASP A C 1
ATOM 717 O O . ASP A 1 87 ? -7.950 3.142 10.100 1.00 97.50 87 ASP A O 1
ATOM 721 N N . VAL A 1 88 ? -8.637 1.342 8.923 1.00 97.88 88 VAL A N 1
ATOM 722 C CA . VAL A 1 88 ? -9.150 2.048 7.741 1.00 97.88 88 VAL A CA 1
ATOM 723 C C . VAL A 1 88 ? -10.675 1.993 7.647 1.00 97.88 88 VAL A C 1
ATOM 725 O O . VAL A 1 88 ? -11.243 2.393 6.632 1.00 97.88 88 VAL A O 1
ATOM 728 N N . SER A 1 89 ? -11.360 1.530 8.697 1.00 96.81 89 SER A N 1
ATOM 729 C CA . SER A 1 89 ? -12.822 1.381 8.710 1.00 96.81 89 SER A CA 1
ATOM 730 C C . SER A 1 89 ? -13.579 2.696 8.465 1.00 96.81 89 SER A C 1
ATOM 732 O O . SER A 1 89 ? -14.726 2.682 8.017 1.00 96.81 89 SER A O 1
ATOM 734 N N . GLY A 1 90 ? -12.936 3.837 8.739 1.00 95.38 90 GLY A N 1
ATOM 735 C CA . GLY A 1 90 ? -13.467 5.180 8.493 1.00 95.38 90 GLY A CA 1
ATOM 736 C C . GLY A 1 90 ? -13.179 5.758 7.103 1.00 95.38 90 GLY A C 1
ATOM 737 O O . GLY A 1 90 ? -13.706 6.825 6.790 1.00 95.38 90 GLY A O 1
ATOM 738 N N . VAL A 1 91 ? -12.362 5.096 6.278 1.00 97.00 91 VAL A N 1
ATOM 739 C CA . VAL A 1 91 ? -11.954 5.595 4.956 1.00 97.00 91 VAL A CA 1
ATOM 740 C C . VAL A 1 91 ? -13.030 5.292 3.908 1.00 97.00 91 VAL A C 1
ATOM 742 O O . VAL A 1 91 ? -13.670 4.238 3.928 1.00 97.00 91 VAL A O 1
ATOM 745 N N . ASP A 1 92 ? -13.229 6.205 2.950 1.00 96.62 92 ASP A N 1
ATOM 746 C CA . ASP A 1 92 ? -14.169 5.986 1.848 1.00 96.62 92 ASP A CA 1
ATOM 747 C C . ASP A 1 92 ? -13.798 4.719 1.051 1.00 96.62 92 ASP A C 1
ATOM 749 O O . ASP A 1 92 ? -12.673 4.530 0.583 1.00 96.62 92 ASP A O 1
ATOM 753 N N . VAL A 1 93 ? -14.787 3.850 0.837 1.00 95.88 93 VAL A N 1
ATOM 754 C CA . VAL A 1 93 ? -14.645 2.607 0.066 1.00 95.88 93 VAL A CA 1
ATOM 755 C C . VAL A 1 93 ? -14.104 2.824 -1.354 1.00 95.88 93 VAL A C 1
ATOM 757 O O . VAL A 1 93 ? -13.525 1.909 -1.944 1.00 95.88 93 VAL A O 1
ATOM 760 N N . ARG A 1 94 ? -14.315 4.002 -1.947 1.00 96.44 94 ARG A N 1
ATOM 761 C CA . ARG A 1 94 ? -13.785 4.372 -3.264 1.00 96.44 94 ARG A CA 1
ATOM 762 C C . ARG A 1 94 ? -12.270 4.518 -3.222 1.00 96.44 94 ARG A C 1
ATOM 764 O O . ARG A 1 94 ? -11.619 3.963 -4.106 1.00 96.44 94 ARG A O 1
ATOM 771 N N . GLU A 1 95 ? -11.740 5.160 -2.184 1.00 97.69 95 GLU A N 1
ATOM 772 C CA . GLU A 1 95 ? -10.298 5.290 -1.960 1.00 97.69 95 GLU A CA 1
ATOM 773 C C . GLU A 1 95 ? -9.671 3.920 -1.700 1.00 97.69 95 GLU A C 1
ATOM 775 O O . GLU A 1 95 ? -8.691 3.562 -2.346 1.00 97.69 95 GLU A O 1
ATOM 780 N N . LEU A 1 96 ? -10.302 3.082 -0.870 1.00 97.88 96 LEU A N 1
ATOM 781 C CA . LEU A 1 96 ? -9.827 1.713 -0.624 1.00 97.88 96 LEU A CA 1
ATOM 782 C C . LEU A 1 96 ? -9.756 0.881 -1.914 1.00 97.88 96 LEU A C 1
ATOM 784 O O . LEU A 1 96 ? -8.771 0.193 -2.170 1.00 97.88 96 LEU A O 1
ATOM 788 N N . LYS A 1 97 ? -10.777 0.972 -2.776 1.00 97.31 97 LYS A N 1
ATOM 789 C CA . LYS A 1 97 ? -10.776 0.288 -4.081 1.00 97.31 97 LYS A CA 1
ATOM 790 C C . LYS A 1 97 ? -9.740 0.851 -5.048 1.00 97.31 97 LYS A C 1
ATOM 792 O O . LYS A 1 97 ? -9.261 0.123 -5.919 1.00 97.31 97 LYS A O 1
ATOM 797 N N . GLN A 1 98 ? -9.450 2.146 -4.979 1.00 97.81 98 GLN A N 1
ATOM 798 C CA . GLN A 1 98 ? -8.406 2.754 -5.794 1.00 97.81 98 GLN A CA 1
ATOM 799 C C . GLN A 1 98 ? -7.025 2.288 -5.328 1.00 97.81 98 GLN A C 1
ATOM 801 O O . GLN A 1 98 ? -6.251 1.818 -6.163 1.00 97.81 98 GLN A O 1
ATOM 806 N N . ALA A 1 99 ? -6.772 2.316 -4.020 1.00 98.19 99 ALA A N 1
ATOM 807 C CA . ALA A 1 99 ? -5.561 1.791 -3.405 1.00 98.19 99 ALA A CA 1
ATOM 808 C C . ALA A 1 99 ? -5.343 0.315 -3.759 1.00 98.19 99 ALA A C 1
ATOM 810 O O . ALA A 1 99 ? -4.270 -0.037 -4.233 1.00 98.19 99 ALA A O 1
ATOM 811 N N . GLU A 1 100 ? -6.373 -0.536 -3.669 1.00 97.88 100 GLU A N 1
ATOM 812 C CA . GLU A 1 100 ? -6.277 -1.950 -4.062 1.00 97.88 100 GLU A CA 1
ATOM 813 C C . GLU A 1 100 ? -5.788 -2.112 -5.513 1.00 97.88 100 GLU A C 1
ATOM 815 O O . GLU A 1 100 ? -4.896 -2.910 -5.807 1.00 97.88 100 GLU A O 1
ATOM 820 N N . ARG A 1 1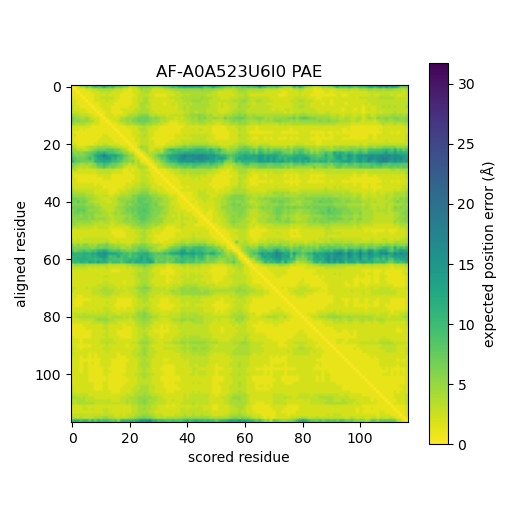01 ? -6.348 -1.332 -6.448 1.00 97.81 101 ARG A N 1
ATOM 821 C CA . ARG A 1 101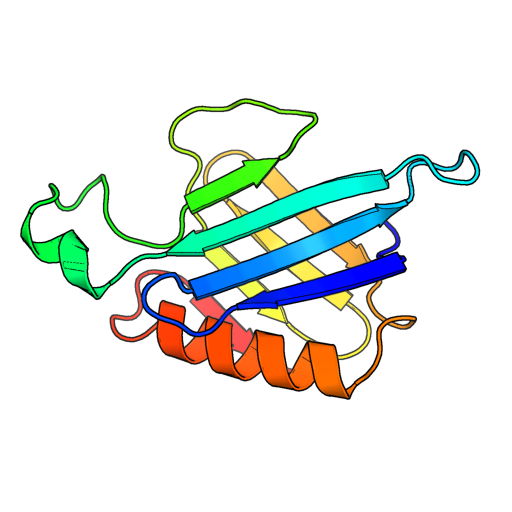 ? -5.927 -1.369 -7.857 1.00 97.81 101 ARG A CA 1
ATOM 822 C C . ARG A 1 101 ? -4.488 -0.899 -8.032 1.00 97.81 101 ARG A C 1
ATOM 824 O O . ARG A 1 101 ? -3.779 -1.463 -8.861 1.00 97.81 101 ARG A O 1
ATOM 831 N N . ILE A 1 102 ? -4.073 0.127 -7.292 1.00 98.38 102 ILE A N 1
ATOM 832 C CA . ILE A 1 102 ? -2.702 0.640 -7.333 1.00 98.38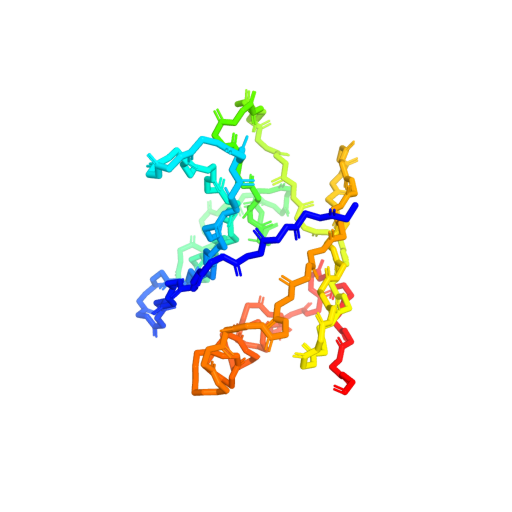 102 ILE A CA 1
ATOM 833 C C . ILE A 1 102 ? -1.737 -0.389 -6.749 1.00 98.38 102 ILE A C 1
ATOM 835 O O . ILE A 1 102 ? -0.755 -0.693 -7.409 1.00 98.38 102 ILE A O 1
ATOM 839 N N . LEU A 1 103 ? -2.046 -1.012 -5.611 1.00 98.19 103 LEU A N 1
ATOM 840 C CA . LEU A 1 103 ? -1.232 -2.075 -5.010 1.00 98.19 103 LEU A CA 1
ATOM 841 C C . LEU A 1 103 ? -1.050 -3.261 -5.964 1.00 98.19 103 LEU A C 1
ATOM 843 O O . LEU A 1 103 ? 0.054 -3.775 -6.113 1.00 98.19 103 LEU A O 1
ATOM 847 N N . ARG A 1 104 ? -2.101 -3.656 -6.694 1.00 97.44 104 ARG A N 1
ATOM 848 C CA . ARG A 1 104 ? -1.982 -4.679 -7.749 1.00 97.44 104 ARG A CA 1
ATOM 849 C C . ARG A 1 104 ? -1.068 -4.240 -8.894 1.00 97.44 104 ARG A C 1
ATOM 851 O O . ARG A 1 104 ? -0.311 -5.059 -9.398 1.00 97.44 104 ARG A O 1
ATOM 858 N N . LYS A 1 105 ? -1.122 -2.967 -9.308 1.00 96.75 105 LYS A N 1
ATOM 859 C CA . LYS A 1 105 ? -0.197 -2.414 -10.316 1.00 96.75 105 LYS A CA 1
ATOM 860 C C . LYS A 1 105 ? 1.235 -2.339 -9.790 1.00 96.75 105 LYS A C 1
ATOM 862 O O . LYS A 1 105 ? 2.161 -2.627 -10.537 1.00 96.75 105 LYS A O 1
ATOM 867 N N . MET A 1 106 ? 1.407 -1.961 -8.526 1.00 97.38 106 MET A N 1
ATOM 868 C CA . MET A 1 106 ? 2.697 -1.934 -7.849 1.00 97.38 106 MET A CA 1
ATOM 869 C C . MET A 1 106 ? 3.295 -3.333 -7.757 1.00 97.38 106 MET A C 1
ATOM 871 O O . MET A 1 106 ? 4.507 -3.439 -7.816 1.00 97.38 106 MET A O 1
ATOM 875 N N . ASN A 1 107 ? 2.486 -4.390 -7.644 1.00 97.00 107 ASN A N 1
ATOM 876 C CA . ASN A 1 107 ? 2.953 -5.774 -7.527 1.00 97.00 107 ASN A CA 1
ATOM 877 C C . ASN A 1 107 ? 2.944 -6.558 -8.851 1.00 97.00 107 ASN A C 1
ATOM 879 O O . ASN A 1 107 ? 2.656 -7.751 -8.859 1.00 97.00 107 ASN A O 1
ATOM 883 N N . PHE A 1 108 ? 3.195 -5.907 -9.990 1.00 94.69 108 PHE A N 1
ATOM 884 C CA . PHE A 1 108 ? 3.135 -6.569 -11.304 1.00 94.69 108 PHE A CA 1
ATOM 885 C C . PHE A 1 108 ? 4.190 -7.677 -11.501 1.00 94.69 108 PHE A C 1
ATOM 887 O O . PHE A 1 108 ? 4.053 -8.493 -12.411 1.00 94.69 108 PHE A O 1
ATOM 894 N N . ASP A 1 109 ? 5.246 -7.668 -10.689 1.00 94.38 109 ASP A N 1
ATOM 895 C CA . ASP A 1 109 ? 6.394 -8.576 -10.709 1.00 94.38 109 ASP A CA 1
ATOM 896 C C . ASP A 1 109 ? 6.549 -9.383 -9.407 1.00 94.38 109 ASP A C 1
ATOM 898 O O . ASP A 1 109 ? 7.612 -9.955 -9.171 1.00 94.38 109 ASP A O 1
ATOM 902 N N . ASP A 1 110 ? 5.507 -9.416 -8.569 1.00 95.19 110 ASP A N 1
ATOM 903 C CA . ASP A 1 110 ? 5.486 -10.125 -7.283 1.00 95.19 110 ASP A CA 1
ATOM 904 C C . ASP A 1 110 ? 6.619 -9.711 -6.313 1.00 95.19 110 ASP A C 1
ATOM 906 O O . ASP A 1 110 ? 7.098 -10.517 -5.512 1.00 95.19 110 ASP A O 1
ATOM 910 N N . ALA A 1 111 ? 7.057 -8.445 -6.366 1.00 93.94 111 ALA A N 1
ATOM 911 C CA . ALA A 1 111 ? 8.113 -7.907 -5.502 1.00 93.94 111 ALA A CA 1
ATOM 912 C C . ALA A 1 111 ? 7.764 -7.913 -3.999 1.00 93.94 111 ALA A C 1
ATOM 914 O O . ALA A 1 111 ? 8.668 -7.872 -3.165 1.00 93.94 111 ALA A O 1
ATOM 915 N N . PHE A 1 112 ? 6.478 -7.974 -3.641 1.00 97.25 112 PHE A N 1
ATOM 916 C CA . PHE A 1 112 ? 6.017 -8.087 -2.258 1.00 97.25 112 PHE A CA 1
ATOM 917 C C . PHE A 1 112 ? 4.805 -9.020 -2.134 1.00 97.25 112 PHE A C 1
ATOM 919 O O . PHE A 1 112 ? 4.106 -9.331 -3.101 1.00 97.25 112 PHE A O 1
ATOM 926 N N . ASN A 1 113 ? 4.522 -9.470 -0.912 1.00 98.25 113 ASN A N 1
ATOM 927 C CA . ASN A 1 113 ? 3.351 -10.300 -0.644 1.00 98.25 113 ASN A CA 1
ATOM 928 C C . ASN A 1 113 ? 2.096 -9.429 -0.536 1.00 98.25 113 ASN A C 1
ATOM 930 O O . ASN A 1 113 ? 1.936 -8.688 0.429 1.00 98.25 113 ASN A O 1
ATOM 934 N N . LEU A 1 114 ? 1.186 -9.547 -1.501 1.00 98.38 114 LEU A N 1
ATOM 935 C CA . LEU A 1 114 ? -0.095 -8.843 -1.497 1.00 98.38 114 LEU A CA 1
ATOM 936 C C . LEU A 1 114 ? -1.236 -9.804 -1.155 1.00 98.38 114 LEU A C 1
ATOM 938 O O . LEU A 1 114 ? -1.502 -10.744 -1.908 1.00 98.38 114 LEU A O 1
ATOM 942 N N . ARG A 1 115 ? -1.971 -9.536 -0.071 1.00 97.75 115 ARG A N 1
ATOM 943 C CA . ARG A 1 115 ? -3.248 -10.207 0.220 1.00 97.75 115 ARG A CA 1
ATOM 944 C C . ARG A 1 115 ? -4.375 -9.190 0.261 1.00 97.75 115 ARG A C 1
ATOM 946 O O . ARG A 1 115 ? -4.306 -8.216 0.998 1.00 97.75 115 ARG A O 1
ATOM 953 N N . ILE A 1 116 ? -5.423 -9.440 -0.519 1.00 94.94 116 ILE A N 1
ATOM 954 C CA . ILE A 1 116 ? -6.658 -8.651 -0.500 1.00 94.94 116 ILE A CA 1
ATOM 955 C C . ILE A 1 116 ? -7.754 -9.513 0.124 1.00 94.94 116 ILE A C 1
ATOM 957 O O . ILE A 1 116 ? -7.970 -10.633 -0.349 1.00 94.94 116 ILE A O 1
ATOM 961 N N . VAL A 1 117 ? -8.411 -8.999 1.167 1.00 82.94 117 VAL A N 1
ATOM 962 C CA . VAL A 1 117 ? -9.442 -9.701 1.958 1.00 82.94 117 VAL A CA 1
ATOM 963 C C . VAL A 1 117 ? -10.807 -9.041 1.802 1.00 82.94 117 VAL A C 1
ATOM 965 O O . VAL A 1 117 ? -10.892 -7.797 1.932 1.00 82.94 117 VAL A O 1
#

Nearest PDB structures (foldseek):
  4gl9-assembly2_B  TM=3.392E-01  e=7.216E+00  Mus musculus
  3od9-assembly1_B  TM=2.241E-01  e=8.673E+00  Aeromonas hydrophila subsp. hydrophila ATCC 7966